Protein AF-A0A920SAB0-F1 (afdb_monomer_lite)

Structure (mmCIF, N/CA/C/O backbone):
data_AF-A0A920SAB0-F1
#
_entry.id   AF-A0A920SAB0-F1
#
loop_
_atom_site.group_PDB
_atom_site.id
_atom_site.type_symbol
_atom_site.label_atom_id
_atom_site.label_alt_id
_atom_site.label_comp_id
_atom_site.label_asym_id
_atom_site.label_entity_id
_atom_site.label_seq_id
_atom_site.pdbx_PDB_ins_code
_atom_site.Cartn_x
_atom_site.Cartn_y
_atom_site.Cartn_z
_atom_site.occupancy
_atom_site.B_iso_or_equiv
_atom_site.auth_seq_id
_atom_site.auth_comp_id
_atom_site.auth_asym_id
_atom_site.auth_atom_id
_atom_site.pdbx_PDB_model_num
ATOM 1 N N . MET A 1 1 ? -10.647 -5.829 -0.226 1.00 86.00 1 MET A N 1
ATOM 2 C CA . MET A 1 1 ? -9.464 -4.937 -0.127 1.00 86.00 1 MET A CA 1
ATOM 3 C C . MET A 1 1 ? -8.660 -4.930 -1.423 1.00 86.00 1 MET A C 1
ATOM 5 O O . MET A 1 1 ? -8.505 -3.869 -2.005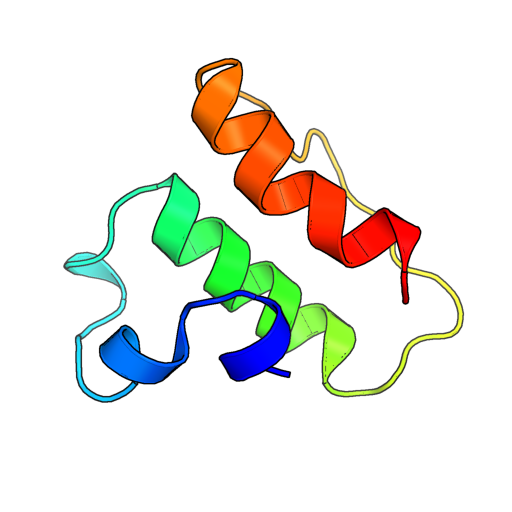 1.00 86.00 1 MET A O 1
ATOM 9 N N . MET A 1 2 ? -8.209 -6.089 -1.918 1.00 90.12 2 MET A N 1
ATOM 10 C CA . MET A 1 2 ? -7.427 -6.177 -3.164 1.00 90.12 2 MET A CA 1
ATOM 11 C C . MET A 1 2 ? -8.147 -5.594 -4.394 1.00 90.12 2 MET A C 1
ATOM 13 O O . MET A 1 2 ? -7.508 -4.903 -5.182 1.00 90.12 2 MET A O 1
ATOM 17 N N . ASP A 1 3 ? -9.467 -5.784 -4.518 1.00 89.25 3 ASP A N 1
ATOM 18 C CA . ASP A 1 3 ? -10.267 -5.160 -5.589 1.00 89.25 3 ASP A CA 1
ATOM 19 C C . ASP A 1 3 ? -10.279 -3.632 -5.504 1.00 89.25 3 ASP A C 1
ATOM 21 O O . ASP A 1 3 ? -10.079 -2.955 -6.506 1.00 89.25 3 ASP A O 1
ATOM 25 N N . ARG A 1 4 ? -10.427 -3.078 -4.290 1.00 85.38 4 ARG A N 1
ATOM 26 C CA . ARG A 1 4 ? -10.441 -1.621 -4.047 1.00 85.38 4 ARG A CA 1
ATOM 27 C C . ARG A 1 4 ? -9.119 -0.949 -4.423 1.00 85.38 4 ARG A C 1
ATOM 29 O O . ARG A 1 4 ? -9.105 0.229 -4.746 1.00 85.38 4 ARG A O 1
ATOM 36 N N . LEU A 1 5 ? -8.021 -1.701 -4.378 1.00 88.50 5 LEU A N 1
ATOM 37 C CA . LEU A 1 5 ? -6.682 -1.244 -4.755 1.00 88.50 5 LEU A CA 1
ATOM 38 C C . LEU A 1 5 ? -6.303 -1.641 -6.193 1.00 88.50 5 LEU A C 1
ATOM 40 O O . LEU A 1 5 ? -5.174 -1.405 -6.625 1.00 88.50 5 LEU A O 1
ATOM 44 N N . GLY A 1 6 ? -7.225 -2.258 -6.942 1.00 89.75 6 GLY A N 1
ATOM 45 C CA . GLY A 1 6 ? -7.021 -2.650 -8.335 1.00 89.75 6 GLY A CA 1
ATOM 46 C C . GLY A 1 6 ? -5.971 -3.746 -8.539 1.00 89.75 6 GLY A C 1
ATOM 47 O O . GLY A 1 6 ? -5.440 -3.872 -9.637 1.00 89.75 6 GLY A O 1
ATOM 48 N N . ILE A 1 7 ? -5.647 -4.539 -7.511 1.00 92.88 7 ILE A N 1
ATOM 49 C CA . ILE A 1 7 ? -4.566 -5.547 -7.548 1.00 92.88 7 ILE A CA 1
ATOM 50 C C . ILE A 1 7 ? -5.060 -6.996 -7.551 1.00 92.88 7 ILE A C 1
ATOM 52 O O . ILE A 1 7 ? -4.248 -7.916 -7.502 1.00 92.88 7 ILE A O 1
ATOM 56 N N . TYR A 1 8 ? -6.370 -7.235 -7.620 1.00 94.50 8 TYR A N 1
ATOM 57 C CA . TYR A 1 8 ? -6.913 -8.598 -7.606 1.00 94.50 8 TYR A CA 1
ATOM 58 C C . TYR A 1 8 ? -6.372 -9.469 -8.753 1.00 94.50 8 TYR A C 1
ATOM 60 O O . TYR A 1 8 ? -5.995 -10.618 -8.542 1.00 94.50 8 TYR A O 1
ATOM 68 N N . HIS A 1 9 ? -6.204 -8.885 -9.944 1.00 95.06 9 HIS A N 1
ATOM 69 C CA . HIS A 1 9 ? -5.620 -9.552 -11.114 1.00 95.06 9 HIS A CA 1
ATOM 70 C C . HIS A 1 9 ? -4.154 -10.004 -10.927 1.00 95.06 9 HIS A C 1
ATOM 72 O O . HIS A 1 9 ? -3.617 -10.718 -11.771 1.00 95.06 9 HIS A O 1
ATOM 78 N N . LEU A 1 10 ? -3.496 -9.597 -9.836 1.00 95.69 10 LEU A N 1
ATOM 79 C CA . LEU A 1 10 ? -2.116 -9.952 -9.499 1.00 95.69 10 LEU A CA 1
ATOM 80 C C . LEU A 1 10 ? -2.021 -11.064 -8.445 1.00 95.69 10 LEU A C 1
ATOM 82 O O . LEU A 1 10 ? -0.910 -11.465 -8.115 1.00 95.69 10 LEU A O 1
ATOM 86 N N . ALA A 1 11 ? -3.142 -11.569 -7.916 1.00 94.44 11 ALA A N 1
ATOM 87 C CA . ALA A 1 11 ? -3.168 -12.444 -6.736 1.00 94.44 11 ALA A CA 1
ATOM 88 C C . ALA A 1 11 ? -2.310 -13.719 -6.854 1.00 94.44 11 ALA A C 1
ATOM 90 O O . ALA A 1 11 ? -1.812 -14.209 -5.845 1.00 94.44 11 ALA A O 1
ATOM 91 N N . ASN A 1 12 ? -2.104 -14.226 -8.073 1.00 96.19 12 ASN A N 1
ATOM 92 C CA . ASN A 1 12 ? -1.325 -15.442 -8.335 1.00 96.19 12 ASN A CA 1
ATOM 93 C C . ASN A 1 12 ? 0.126 -15.174 -8.771 1.00 96.19 12 ASN A C 1
ATOM 95 O O . ASN A 1 12 ? 0.853 -16.114 -9.082 1.00 96.19 12 ASN A O 1
ATOM 99 N N . ARG A 1 13 ? 0.553 -13.908 -8.841 1.00 96.62 13 ARG A N 1
ATOM 100 C CA . ARG A 1 13 ? 1.913 -13.534 -9.250 1.00 96.62 13 ARG A CA 1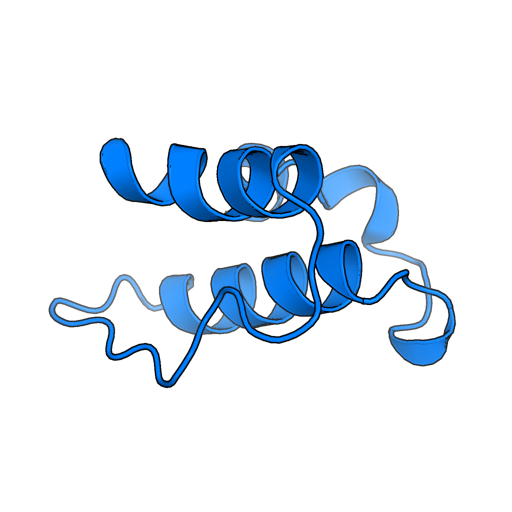
ATOM 101 C C . ARG A 1 13 ? 2.826 -13.422 -8.042 1.00 96.62 13 ARG A C 1
ATOM 103 O O . ARG A 1 13 ? 2.418 -12.960 -6.975 1.00 96.62 13 ARG A O 1
ATOM 110 N N . HIS A 1 14 ? 4.088 -13.801 -8.211 1.00 96.81 14 HIS A N 1
ATOM 111 C CA . HIS A 1 14 ? 5.058 -13.669 -7.133 1.00 96.81 14 HIS A CA 1
ATOM 112 C C . HIS A 1 14 ? 5.398 -12.181 -6.912 1.00 96.81 14 HIS A C 1
ATOM 114 O O . HIS A 1 14 ? 5.594 -11.437 -7.868 1.00 96.81 14 HIS A O 1
ATOM 120 N N . ILE A 1 15 ? 5.524 -11.734 -5.654 1.00 94.12 15 ILE A N 1
ATOM 121 C CA . ILE A 1 15 ? 5.716 -10.307 -5.302 1.00 94.12 15 ILE A CA 1
ATOM 122 C C . ILE A 1 15 ? 6.890 -9.642 -6.048 1.00 94.12 15 ILE A C 1
ATOM 124 O O . ILE A 1 15 ? 6.800 -8.489 -6.456 1.00 94.12 15 ILE A O 1
ATOM 128 N N . ARG A 1 16 ? 7.976 -10.392 -6.279 1.00 95.75 16 ARG A N 1
ATOM 129 C CA . ARG A 1 16 ? 9.179 -9.927 -7.002 1.00 95.75 16 ARG A CA 1
ATOM 130 C C . ARG A 1 16 ? 8.944 -9.639 -8.490 1.00 95.75 16 ARG A C 1
ATOM 132 O O . ARG A 1 16 ? 9.783 -9.006 -9.113 1.00 95.75 16 ARG A O 1
ATOM 139 N N . GLU A 1 17 ? 7.838 -10.106 -9.055 1.00 96.44 17 GLU A N 1
ATOM 140 C CA . GLU A 1 17 ? 7.470 -9.882 -10.457 1.00 96.44 17 GLU A CA 1
ATOM 141 C C . GLU A 1 17 ? 6.610 -8.622 -10.641 1.00 96.44 17 GLU A C 1
ATOM 143 O O . GLU A 1 17 ? 6.270 -8.251 -11.768 1.00 96.44 17 GLU A O 1
ATOM 148 N N . LEU A 1 18 ? 6.194 -7.995 -9.539 1.00 93.06 18 LEU A N 1
ATOM 149 C CA . LEU A 1 18 ? 5.335 -6.821 -9.544 1.00 93.06 18 LEU A CA 1
ATOM 150 C C . LEU A 1 18 ? 6.171 -5.546 -9.692 1.00 93.06 18 LEU A C 1
ATOM 152 O O . LEU A 1 18 ? 7.278 -5.454 -9.158 1.00 93.06 18 LEU A O 1
ATOM 156 N N . SER A 1 19 ? 5.622 -4.532 -10.364 1.00 90.31 19 SER A N 1
ATOM 157 C CA . SER A 1 19 ? 6.236 -3.199 -10.391 1.00 90.31 19 SER A CA 1
ATOM 158 C C . SER A 1 19 ? 6.278 -2.580 -8.988 1.00 90.31 19 SER A C 1
ATOM 160 O O . SER A 1 19 ? 5.506 -2.973 -8.114 1.00 90.31 19 SER A O 1
ATOM 162 N N . GLY A 1 20 ? 7.129 -1.573 -8.765 1.00 87.50 20 GLY A N 1
ATOM 163 C CA . GLY A 1 20 ? 7.214 -0.889 -7.465 1.00 87.50 20 GLY A CA 1
ATOM 164 C C . GLY A 1 2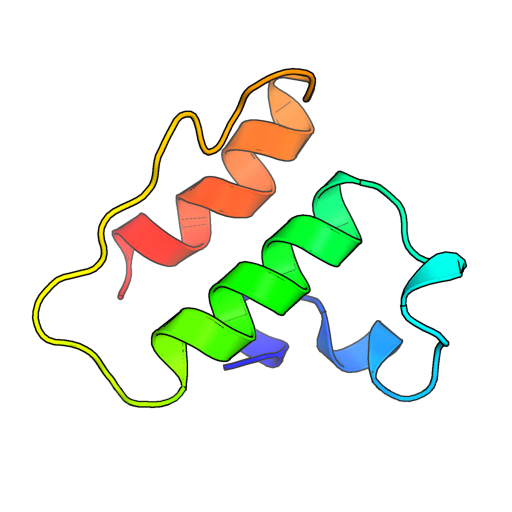0 ? 5.851 -0.391 -6.962 1.00 87.50 20 GLY A C 1
ATOM 165 O O . GLY A 1 20 ? 5.450 -0.707 -5.844 1.00 87.50 20 GLY A O 1
ATOM 166 N N . GLY A 1 21 ? 5.070 0.265 -7.828 1.00 87.12 21 GLY A N 1
ATOM 167 C CA . GLY A 1 21 ? 3.714 0.711 -7.490 1.00 87.12 21 GLY A CA 1
ATOM 168 C C . GLY A 1 21 ? 2.731 -0.435 -7.208 1.00 87.12 21 GLY A C 1
ATOM 169 O O . GLY A 1 21 ? 1.866 -0.311 -6.344 1.00 87.12 21 GLY A O 1
ATOM 170 N N . GLN A 1 22 ? 2.860 -1.581 -7.885 1.00 90.88 22 GLN A N 1
ATOM 171 C CA . GLN A 1 22 ? 2.041 -2.766 -7.598 1.00 90.88 22 GLN A CA 1
ATOM 172 C C . GLN A 1 22 ? 2.404 -3.390 -6.243 1.00 90.88 22 GLN A C 1
ATOM 174 O O . GLN A 1 22 ? 1.505 -3.708 -5.464 1.00 90.88 22 GLN A O 1
ATOM 179 N N . GLN A 1 23 ? 3.698 -3.520 -5.930 1.00 91.50 23 GLN A N 1
ATOM 180 C CA . GLN A 1 23 ? 4.167 -3.990 -4.619 1.00 91.50 23 GLN A CA 1
ATOM 181 C C . GLN A 1 23 ? 3.649 -3.084 -3.504 1.00 91.50 23 GLN A C 1
ATOM 183 O O . GLN A 1 23 ? 3.160 -3.558 -2.481 1.00 91.50 23 GLN A O 1
ATOM 188 N N . GLN A 1 24 ? 3.671 -1.776 -3.741 1.00 89.00 24 GLN A N 1
ATOM 189 C CA . GLN A 1 24 ? 3.175 -0.802 -2.792 1.00 89.00 24 GLN A CA 1
ATOM 190 C C . GLN A 1 24 ? 1.675 -0.952 -2.511 1.00 89.00 24 GLN A C 1
ATOM 192 O O . GLN A 1 24 ? 1.272 -0.974 -1.348 1.00 89.00 24 GLN A O 1
ATOM 197 N N . ARG A 1 25 ? 0.845 -1.141 -3.546 1.00 90.25 25 ARG A N 1
ATOM 198 C CA . ARG A 1 25 ? -0.587 -1.441 -3.366 1.00 90.25 25 ARG A CA 1
ATOM 199 C C . ARG A 1 25 ? -0.802 -2.748 -2.603 1.00 90.25 25 ARG A C 1
ATOM 201 O O . ARG A 1 25 ? -1.715 -2.820 -1.787 1.00 90.25 25 ARG A O 1
ATOM 208 N N . VAL A 1 26 ? 0.035 -3.768 -2.808 1.00 92.50 26 VAL A N 1
ATOM 209 C CA . VAL A 1 26 ? -0.021 -5.015 -2.020 1.00 92.50 26 VAL A CA 1
ATOM 210 C C . VAL A 1 26 ? 0.310 -4.754 -0.547 1.00 92.50 26 VAL A C 1
ATOM 212 O O . VAL A 1 26 ? -0.406 -5.237 0.332 1.00 92.50 26 VAL A O 1
ATOM 215 N N . PHE A 1 27 ? 1.347 -3.967 -0.249 1.00 91.38 27 PHE A N 1
ATOM 216 C C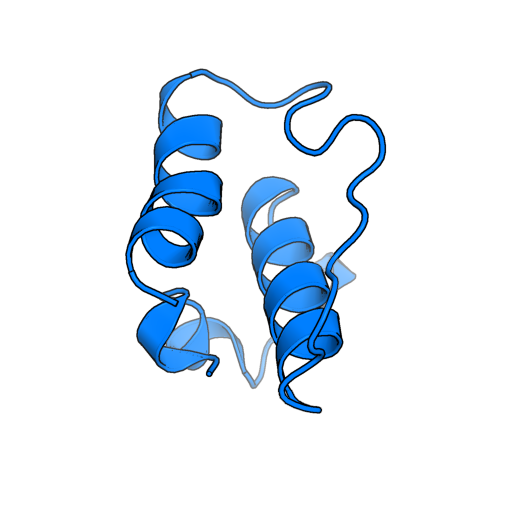A . PHE A 1 27 ? 1.679 -3.593 1.131 1.00 91.38 27 PHE A CA 1
A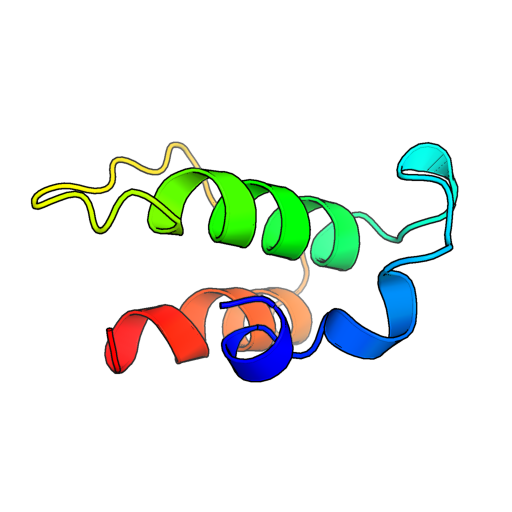TOM 217 C C . PHE A 1 27 ? 0.567 -2.780 1.789 1.00 91.38 27 PHE A C 1
ATOM 219 O O . PHE A 1 27 ? 0.226 -3.044 2.942 1.00 91.38 27 PHE A O 1
ATOM 226 N N . LEU A 1 28 ? -0.051 -1.869 1.041 1.00 90.62 28 LEU A N 1
ATOM 227 C CA . LEU A 1 28 ? -1.198 -1.099 1.500 1.00 90.62 28 LEU A CA 1
ATOM 228 C C . LEU A 1 28 ? -2.404 -2.003 1.783 1.00 90.62 28 LEU A C 1
ATOM 230 O O . LEU A 1 28 ? -3.007 -1.912 2.848 1.00 90.62 28 LEU A O 1
ATOM 234 N N . ALA A 1 29 ? -2.700 -2.948 0.884 1.00 92.12 29 ALA A N 1
ATOM 235 C CA . ALA A 1 29 ? -3.756 -3.939 1.078 1.00 92.12 29 ALA A CA 1
ATOM 236 C C . ALA A 1 29 ? -3.537 -4.757 2.353 1.00 92.12 29 ALA A C 1
ATOM 238 O O . ALA A 1 29 ? -4.480 -4.991 3.107 1.00 92.12 29 ALA A O 1
ATOM 239 N N . ARG A 1 30 ? -2.286 -5.166 2.602 1.00 92.75 30 ARG A N 1
ATOM 240 C CA . ARG A 1 30 ? -1.889 -5.901 3.805 1.00 92.75 30 ARG A CA 1
ATOM 241 C C . ARG A 1 30 ? -2.059 -5.058 5.068 1.00 92.75 30 ARG A C 1
ATOM 243 O O . ARG A 1 30 ? -2.521 -5.588 6.068 1.00 92.75 30 ARG A O 1
ATOM 250 N N . ALA A 1 31 ? -1.701 -3.777 5.032 1.00 92.12 31 ALA A N 1
ATOM 251 C CA . ALA A 1 31 ? -1.847 -2.879 6.177 1.00 92.12 31 ALA A CA 1
ATOM 252 C C . ALA A 1 31 ? -3.321 -2.577 6.502 1.00 92.12 31 ALA A C 1
ATOM 254 O O . ALA A 1 31 ? -3.691 -2.474 7.666 1.00 92.12 31 ALA A O 1
ATOM 255 N N . LEU A 1 32 ? -4.169 -2.474 5.478 1.00 91.25 32 LEU A N 1
ATOM 256 C CA . LEU A 1 32 ? -5.581 -2.124 5.624 1.00 91.25 32 LEU A CA 1
ATOM 257 C C . LEU A 1 32 ? -6.499 -3.319 5.923 1.00 91.25 32 LEU A C 1
ATOM 259 O O . LEU A 1 32 ? -7.657 -3.114 6.284 1.00 91.25 32 LEU A O 1
ATOM 263 N N . VAL A 1 33 ? -6.035 -4.563 5.753 1.00 92.44 33 VAL A N 1
ATOM 264 C CA . VAL A 1 33 ? -6.891 -5.760 5.892 1.00 92.44 33 VAL A CA 1
ATOM 265 C C . VAL A 1 33 ? -7.497 -5.902 7.291 1.00 92.44 33 VAL A C 1
ATOM 267 O O . VAL A 1 33 ? -8.596 -6.430 7.428 1.00 92.44 33 VAL A O 1
ATOM 270 N N . SER A 1 34 ? -6.808 -5.402 8.317 1.00 91.69 34 SER A N 1
ATOM 271 C CA . SER A 1 34 ? -7.260 -5.406 9.711 1.00 91.69 34 SER A CA 1
ATOM 272 C C . SER A 1 34 ? -8.204 -4.252 10.059 1.00 91.69 34 SER A C 1
ATOM 274 O O . SER A 1 34 ? -8.598 -4.138 11.215 1.00 91.69 34 SER A O 1
ATOM 276 N N . ASN A 1 35 ? -8.566 -3.406 9.087 1.00 90.00 35 ASN A N 1
ATOM 277 C CA . ASN A 1 35 ? -9.351 -2.190 9.294 1.00 90.00 35 ASN A CA 1
ATOM 278 C C . ASN A 1 35 ? -8.784 -1.302 10.427 1.00 90.00 35 ASN A C 1
ATOM 280 O O . ASN A 1 35 ? -9.461 -1.074 11.435 1.00 90.00 35 ASN A O 1
ATOM 284 N N . PRO A 1 36 ? -7.519 -0.850 10.316 1.00 92.94 36 PRO A N 1
ATOM 285 C CA . PRO A 1 36 ? -6.877 -0.080 11.373 1.00 92.94 36 PRO A CA 1
ATOM 286 C C . PRO A 1 36 ? -7.553 1.283 11.556 1.00 92.94 36 PRO A C 1
ATOM 288 O O . PRO A 1 36 ? -7.912 1.942 10.586 1.00 92.94 36 PRO A O 1
ATOM 291 N N . GLN A 1 37 ? -7.655 1.747 12.805 1.00 93.38 37 GLN A N 1
ATOM 292 C CA . GLN A 1 37 ? -8.147 3.101 13.104 1.00 93.38 37 GLN A CA 1
ATOM 293 C C . GLN A 1 37 ? -7.128 4.198 12.752 1.00 93.38 37 GLN A C 1
ATOM 295 O O . GLN A 1 37 ? -7.497 5.359 12.611 1.00 93.38 37 GLN A O 1
ATOM 300 N N . LEU A 1 38 ? -5.847 3.836 12.629 1.00 91.44 38 LEU A N 1
ATOM 301 C CA . LEU A 1 38 ? -4.755 4.730 12.261 1.00 91.44 38 LEU A CA 1
ATOM 302 C C . LEU A 1 38 ? -3.789 3.996 11.330 1.00 91.44 38 LEU A C 1
ATOM 304 O O . LEU A 1 38 ? -3.263 2.939 11.678 1.00 91.44 38 LEU A O 1
ATOM 308 N N . LEU A 1 39 ? -3.534 4.587 10.165 1.00 90.25 39 LEU A N 1
ATOM 309 C CA . LEU A 1 39 ? -2.536 4.124 9.211 1.00 90.25 39 LEU A CA 1
ATOM 310 C C . LEU A 1 39 ? -1.402 5.151 9.137 1.00 90.25 39 LEU A C 1
ATOM 312 O O . LEU A 1 39 ? -1.611 6.275 8.688 1.00 90.25 39 LEU A O 1
ATOM 316 N N . LEU A 1 40 ? -0.205 4.758 9.571 1.00 91.19 40 LEU A N 1
ATOM 317 C CA . LEU A 1 40 ? 1.008 5.562 9.426 1.00 91.19 40 LEU A CA 1
ATOM 318 C C . LEU A 1 40 ? 1.757 5.130 8.170 1.00 91.19 40 LEU A C 1
ATOM 320 O O . LEU A 1 40 ? 2.001 3.941 7.959 1.00 91.19 40 LEU A O 1
ATOM 324 N N . LEU A 1 41 ? 2.121 6.107 7.348 1.00 88.06 41 LEU A N 1
ATOM 325 C CA . LEU A 1 41 ? 2.829 5.904 6.096 1.00 88.06 41 LEU A CA 1
ATOM 326 C C . LEU A 1 41 ? 4.075 6.785 6.098 1.00 88.06 41 LEU A C 1
ATOM 328 O O . LEU A 1 41 ? 3.950 8.008 6.110 1.00 88.06 41 LEU A O 1
ATOM 332 N N . ASP A 1 42 ? 5.251 6.165 6.083 1.00 87.56 42 ASP A N 1
ATOM 333 C CA . ASP A 1 42 ? 6.517 6.880 5.942 1.00 87.56 42 ASP A CA 1
ATOM 334 C C . ASP A 1 42 ? 6.899 6.951 4.461 1.00 87.56 42 ASP A C 1
ATOM 336 O O . ASP A 1 42 ? 6.934 5.929 3.776 1.00 87.56 42 ASP A O 1
ATOM 340 N N . GLU A 1 43 ? 7.068 8.171 3.957 1.00 85.94 43 GLU A N 1
ATOM 341 C CA . GLU A 1 43 ? 7.278 8.507 2.544 1.00 85.94 43 GLU A CA 1
ATOM 342 C C . GLU A 1 43 ? 6.546 7.609 1.509 1.00 85.94 43 GLU A C 1
ATOM 344 O O . GLU A 1 43 ? 7.169 7.067 0.589 1.00 85.94 43 GLU A O 1
ATOM 349 N N . PRO A 1 44 ? 5.204 7.482 1.546 1.00 80.69 44 PRO A N 1
ATOM 350 C CA . PRO A 1 44 ? 4.455 6.550 0.693 1.00 80.69 44 PRO A CA 1
ATOM 351 C C . PRO A 1 44 ? 4.418 6.943 -0.787 1.00 80.69 44 PRO A C 1
ATOM 353 O O . PRO A 1 44 ? 3.596 6.447 -1.542 1.00 80.69 44 PRO A O 1
ATOM 356 N N . THR A 1 45 ? 5.224 7.887 -1.242 1.00 82.69 45 THR A N 1
ATOM 357 C CA . THR A 1 45 ? 5.289 8.250 -2.665 1.00 82.69 45 THR A CA 1
ATOM 358 C C . THR A 1 45 ? 6.727 8.484 -3.118 1.00 82.69 45 THR A C 1
ATOM 360 O O . THR A 1 45 ? 6.959 9.032 -4.193 1.00 82.69 45 THR A O 1
ATOM 363 N N . SER A 1 46 ? 7.703 8.067 -2.304 1.00 83.69 46 SER A N 1
ATOM 364 C CA . SER A 1 46 ? 9.118 8.209 -2.627 1.00 83.69 46 SER A CA 1
ATOM 365 C C . SER A 1 46 ? 9.466 7.355 -3.847 1.00 83.69 46 SER A C 1
ATOM 367 O O . SER A 1 46 ? 9.127 6.173 -3.911 1.00 83.69 46 SER A O 1
ATOM 369 N N . GLY A 1 47 ? 10.117 7.960 -4.842 1.00 78.00 47 GLY A N 1
ATOM 370 C CA . GLY A 1 47 ? 10.594 7.254 -6.035 1.00 78.00 47 GLY A CA 1
ATOM 371 C C . GLY A 1 47 ? 9.519 6.781 -7.024 1.00 78.00 47 GLY A C 1
ATOM 372 O O . GLY A 1 47 ? 9.851 6.015 -7.928 1.00 78.00 47 GLY A O 1
ATOM 373 N N . VAL A 1 48 ? 8.259 7.221 -6.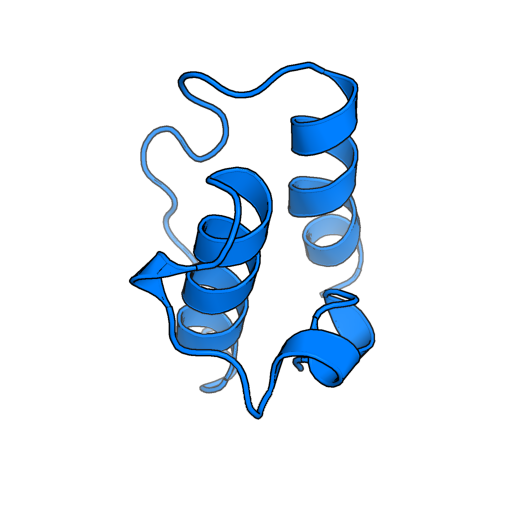898 1.00 77.31 48 VAL A N 1
ATOM 374 C CA . VAL A 1 48 ? 7.192 6.939 -7.878 1.00 77.31 48 VAL A CA 1
ATOM 375 C C . VAL A 1 48 ? 6.772 8.200 -8.633 1.00 77.31 48 VAL A C 1
ATOM 377 O O . VAL A 1 48 ? 6.797 9.306 -8.095 1.00 77.31 48 VAL A O 1
ATOM 380 N N . ASP A 1 49 ? 6.391 8.041 -9.902 1.00 83.56 49 ASP A N 1
ATOM 381 C CA . ASP A 1 49 ? 5.883 9.141 -10.722 1.00 83.56 49 ASP A CA 1
ATOM 382 C C . ASP A 1 49 ? 4.495 9.628 -10.253 1.00 83.56 49 ASP A C 1
ATOM 384 O O . ASP A 1 49 ? 3.794 8.950 -9.498 1.00 83.56 49 ASP A O 1
ATOM 388 N N . ILE A 1 50 ? 4.089 10.811 -10.729 1.00 83.38 50 ILE A N 1
ATOM 389 C CA . ILE A 1 50 ? 2.837 11.484 -10.336 1.00 83.38 50 ILE A CA 1
ATOM 390 C C . ILE A 1 50 ? 1.609 10.593 -10.570 1.00 83.38 50 ILE A C 1
ATOM 392 O O . ILE A 1 50 ? 0.749 10.496 -9.698 1.00 83.38 50 ILE A O 1
ATOM 396 N N . LYS A 1 51 ? 1.541 9.897 -11.710 1.00 81.62 51 LYS A N 1
ATOM 397 C CA . LYS A 1 51 ? 0.394 9.049 -12.050 1.00 81.62 51 LYS A CA 1
ATOM 398 C C . LYS A 1 51 ? 0.320 7.840 -11.119 1.00 81.62 51 LYS A C 1
ATOM 400 O O . LYS A 1 51 ? -0.744 7.519 -10.599 1.00 81.62 51 LYS A O 1
ATOM 405 N N . THR A 1 52 ? 1.456 7.192 -10.872 1.00 77.50 52 THR A N 1
ATOM 406 C CA . THR A 1 52 ? 1.543 6.058 -9.944 1.00 77.50 52 THR A CA 1
ATOM 407 C C . THR A 1 52 ? 1.194 6.475 -8.514 1.00 77.50 52 THR A C 1
ATOM 409 O O . THR A 1 52 ? 0.524 5.724 -7.805 1.00 77.50 52 THR A O 1
ATOM 412 N N . ARG A 1 53 ? 1.601 7.676 -8.089 1.00 82.31 53 ARG A N 1
ATOM 413 C CA . ARG A 1 53 ? 1.223 8.253 -6.795 1.00 82.31 53 ARG A CA 1
ATOM 414 C C . ARG A 1 53 ? -0.291 8.406 -6.664 1.00 82.31 53 ARG A C 1
ATOM 416 O O . ARG A 1 53 ? -0.847 7.964 -5.659 1.00 82.31 53 ARG A O 1
ATOM 423 N N . ASP A 1 54 ? -0.946 9.003 -7.654 1.00 83.12 54 ASP A N 1
ATOM 424 C CA . ASP A 1 54 ? -2.394 9.222 -7.612 1.00 83.12 54 ASP A CA 1
ATOM 425 C C . ASP A 1 54 ? -3.151 7.892 -7.557 1.00 83.12 54 ASP A C 1
ATOM 427 O O . ASP A 1 54 ? -4.039 7.724 -6.723 1.00 83.12 54 ASP A O 1
ATOM 431 N N . ASP A 1 55 ? -2.727 6.900 -8.343 1.00 79.44 55 ASP A N 1
ATOM 432 C CA . ASP A 1 55 ? -3.308 5.554 -8.327 1.00 79.44 55 ASP A CA 1
ATOM 433 C C . ASP A 1 55 ? -3.229 4.867 -6.949 1.00 79.44 55 ASP A C 1
ATOM 435 O O . ASP A 1 55 ? -4.118 4.094 -6.585 1.00 79.44 55 ASP A O 1
ATOM 439 N N . VAL A 1 56 ? -2.144 5.087 -6.195 1.00 78.19 56 VAL A N 1
ATOM 440 C CA . VAL A 1 56 ? -1.925 4.464 -4.876 1.00 78.19 56 VAL A CA 1
ATOM 441 C C . VAL A 1 56 ? -2.656 5.223 -3.770 1.00 78.19 56 VAL A C 1
ATOM 443 O O . VAL A 1 56 ? -3.183 4.598 -2.849 1.00 78.19 56 VAL A O 1
ATOM 446 N N . MET A 1 57 ? -2.701 6.555 -3.851 1.00 82.75 57 MET A N 1
ATOM 447 C CA . MET A 1 57 ? -3.273 7.412 -2.809 1.00 82.75 57 MET A CA 1
ATOM 448 C C . MET A 1 57 ? -4.782 7.613 -2.958 1.00 82.75 57 MET A C 1
ATOM 450 O O . MET A 1 57 ? -5.473 7.748 -1.950 1.00 82.75 57 MET A O 1
ATOM 454 N N . HIS A 1 58 ? -5.319 7.603 -4.181 1.00 82.94 58 HIS A N 1
ATOM 455 C CA . HIS A 1 58 ? -6.745 7.821 -4.430 1.00 82.94 58 HIS A CA 1
ATOM 456 C C . HIS A 1 58 ? -7.656 6.873 -3.628 1.00 82.94 58 HIS A C 1
ATOM 458 O O . HIS A 1 58 ? -8.580 7.373 -2.982 1.00 82.94 58 HIS A O 1
ATOM 464 N N . PRO A 1 59 ? -7.385 5.554 -3.537 1.00 78.50 59 PRO A N 1
ATOM 465 C CA . PRO A 1 59 ? -8.202 4.650 -2.731 1.00 78.50 59 PRO A CA 1
ATOM 466 C C . PRO A 1 59 ? -8.273 5.029 -1.246 1.00 78.50 59 PRO A C 1
ATOM 468 O O . PRO A 1 59 ? -9.292 4.770 -0.615 1.00 78.50 59 PRO A O 1
ATOM 471 N N . LEU A 1 60 ? -7.234 5.664 -0.689 1.00 79.62 60 LEU A N 1
ATOM 472 C CA . LEU A 1 60 ? -7.192 6.083 0.718 1.00 79.62 60 LEU A CA 1
ATOM 473 C C . LEU A 1 60 ? -8.106 7.269 1.023 1.00 79.62 60 LEU A C 1
ATOM 475 O O . LEU A 1 60 ? -8.480 7.461 2.170 1.00 79.62 60 LEU A O 1
ATOM 479 N N . SER A 1 61 ? -8.496 8.051 0.015 1.00 74.19 61 SER A N 1
ATOM 480 C CA . SER A 1 61 ? -9.449 9.154 0.200 1.00 74.19 61 SER A CA 1
ATOM 481 C C . SER A 1 61 ? -10.884 8.680 0.464 1.00 74.19 61 SER A C 1
ATOM 483 O O . SER A 1 61 ? -11.740 9.474 0.841 1.00 74.19 61 SER A O 1
ATOM 485 N N . THR A 1 62 ? -11.161 7.397 0.221 1.00 65.94 62 THR A N 1
ATOM 486 C CA . THR A 1 62 ? -12.506 6.799 0.263 1.00 65.94 62 THR A CA 1
ATOM 487 C C . THR A 1 62 ? -12.592 5.628 1.254 1.00 65.94 62 THR A C 1
ATOM 489 O O . THR A 1 62 ? -13.538 4.835 1.208 1.00 65.94 62 THR A O 1
ATOM 492 N N . ILE A 1 63 ? -11.576 5.449 2.101 1.00 62.56 63 ILE A N 1
ATOM 493 C CA . ILE A 1 63 ? -11.507 4.420 3.150 1.00 62.56 63 ILE A CA 1
ATOM 494 C C . ILE A 1 63 ? -11.604 5.123 4.495 1.00 62.56 63 ILE A C 1
ATOM 496 O O . ILE A 1 63 ? -12.408 4.627 5.310 1.00 62.56 63 ILE A O 1
#

pLDDT: mean 87.5, std 7.09, range [62.56, 96.81]

Foldseek 3Di:
DCVLLVNPVVPPPDLVVDDPLSNLSVVVCVQPVVVDPDDDDDCSCPPHDPVSVCSNCVSVVVD

Radius of gyration: 11.37 Å; chains: 1; bounding box: 23×27×25 Å

Secondary structure (DSSP, 8-state):
-TTTTT-GGGTTS-GGGS-HHHHHHHHHHHHHTT--S----SSTTTT--HHHHHHHHGGGGG-

Sequence (63 aa):
MMDRLGIYHLANRHIRELSGGQQQRVFLARALVSNPQLLLLDEPTSGVDIKTRDDVMHPLSTI